Protein AF-A0A7C6RLL0-F1 (afdb_monomer)

Solvent-accessible surface area (backbone atoms only — not comparable to full-atom values): 6229 Å² total; per-residue (Å²): 136,72,79,72,66,68,60,65,71,67,72,72,75,82,77,72,73,76,80,63,54,69,69,61,57,48,74,73,36,74,56,39,49,49,62,53,49,33,41,73,70,64,66,38,53,67,73,61,46,53,55,47,59,70,39,97,85,34,63,68,68,50,70,62,88,94,43,52,29,30,38,42,66,48,51,50,58,41,52,51,52,53,51,66,77,44,76,86,59,80,76,83,72,82,77,72,86,127

pLDDT: mean 73.78, std 18.66, range [36.19, 94.5]

Mean predicted aligned error: 14.31 Å

Secondary structure (DSSP, 8-state):
--TTSHHHHHTTSS-------HHHHHHH-SEEEHHIIIIIIT---HHHHHHHHHSTT---EEEETTEEEEEHHHHHHHHHHHHHH-TTS---------

Sequence (98 aa):
MSAYLKRITDMQHENTPPAASLPAQLMAKPALFWPEFWQDLLGIPESTAEELARGPDAPKFFLIGRRRYIRTKDAIDWIDKIAEAKPYFPRRNNRRAA

Radius of gyration: 19.69 Å; Cα contacts (8 Å, |Δi|>4): 64; chains: 1; bounding box: 42×59×43 Å

Foldseek 3Di:
DDPVVVVVVVPPPPPPDPPPPLVVVLVVDQKDWQCCLACVNVVHDPVVLVVQCVDPLHFDWDDDDPTIMHGSVSSVVSVVVVCVVDVPPPPPPPPPDD

Structure (mmCIF, N/CA/C/O backbone):
data_AF-A0A7C6RLL0-F1
#
_entry.id   AF-A0A7C6RLL0-F1
#
loop_
_atom_site.group_PDB
_atom_site.id
_atom_site.type_symbol
_atom_site.label_atom_id
_atom_site.label_alt_id
_atom_site.label_comp_id
_atom_site.label_asym_id
_atom_site.label_entity_id
_atom_site.label_seq_id
_atom_site.pdbx_PDB_ins_code
_atom_site.Cartn_x
_atom_site.Cartn_y
_atom_site.Cartn_z
_atom_site.occupancy
_atom_site.B_iso_or_equiv
_atom_site.auth_seq_id
_atom_site.auth_comp_id
_atom_site.auth_asym_id
_atom_site.auth_atom_id
_atom_site.pdbx_PDB_model_num
ATOM 1 N N . MET A 1 1 ? -29.458 -47.412 -6.292 1.00 49.28 1 MET A N 1
ATOM 2 C CA . MET A 1 1 ? -28.993 -46.006 -6.251 1.00 49.28 1 MET A CA 1
ATOM 3 C C . MET A 1 1 ? -27.523 -46.004 -5.872 1.00 49.28 1 MET A C 1
ATOM 5 O O . MET A 1 1 ? -27.154 -46.628 -4.890 1.00 49.28 1 MET A O 1
ATOM 9 N N . SER A 1 2 ? -26.698 -45.458 -6.761 1.00 49.47 2 SER A N 1
ATOM 10 C CA . SER A 1 2 ? -25.306 -45.854 -6.997 1.00 49.47 2 SER A CA 1
ATOM 11 C C . SER A 1 2 ? -24.309 -45.235 -6.006 1.00 49.47 2 SER A C 1
ATOM 13 O O . SER A 1 2 ? -24.244 -44.014 -5.879 1.00 49.47 2 SER A O 1
ATOM 15 N N . ALA A 1 3 ? -23.479 -46.071 -5.368 1.00 56.50 3 ALA A N 1
ATOM 16 C CA . ALA A 1 3 ? -22.371 -45.687 -4.476 1.00 56.50 3 ALA A CA 1
ATOM 17 C C . ALA A 1 3 ? -21.258 -44.863 -5.166 1.00 56.50 3 ALA A C 1
ATOM 19 O O . ALA A 1 3 ? -20.319 -44.403 -4.520 1.00 56.50 3 ALA A O 1
ATOM 20 N N . TYR A 1 4 ? -21.377 -44.650 -6.477 1.00 54.75 4 TYR A N 1
ATOM 21 C CA . TYR A 1 4 ? -20.427 -43.905 -7.295 1.00 54.75 4 TYR A CA 1
ATOM 22 C C . TYR A 1 4 ? -20.505 -42.383 -7.101 1.00 54.75 4 TYR A C 1
ATOM 24 O O . TYR A 1 4 ? -19.504 -41.693 -7.256 1.00 54.75 4 TYR A O 1
ATOM 32 N N . LEU A 1 5 ? -21.669 -41.851 -6.711 1.00 52.78 5 LEU A N 1
ATOM 33 C CA . LEU A 1 5 ? -21.856 -40.402 -6.559 1.00 52.78 5 LEU A CA 1
ATOM 34 C C . LEU A 1 5 ? -21.310 -39.851 -5.237 1.00 52.78 5 LEU A C 1
ATOM 36 O O . LEU A 1 5 ? -21.002 -38.668 -5.156 1.00 52.78 5 LEU A O 1
ATOM 40 N N . LYS A 1 6 ? -21.127 -40.699 -4.216 1.00 52.22 6 LYS A N 1
ATOM 41 C CA . LYS A 1 6 ? -20.623 -40.261 -2.904 1.00 52.22 6 LYS A CA 1
ATOM 42 C C . LYS A 1 6 ? -19.112 -39.997 -2.900 1.00 52.22 6 LYS A C 1
ATOM 44 O O . LYS A 1 6 ? -18.627 -39.261 -2.054 1.00 52.22 6 LYS A O 1
ATOM 49 N N . ARG A 1 7 ? -18.373 -40.563 -3.863 1.00 50.47 7 ARG A N 1
ATOM 50 C CA . ARG A 1 7 ? -16.903 -40.476 -3.933 1.00 50.47 7 ARG A CA 1
ATOM 51 C C . ARG A 1 7 ? -16.388 -39.194 -4.594 1.00 50.47 7 ARG A C 1
ATOM 53 O O . ARG A 1 7 ? -15.225 -38.852 -4.427 1.00 50.47 7 ARG A O 1
ATOM 60 N N . ILE A 1 8 ? -17.238 -38.496 -5.346 1.00 53.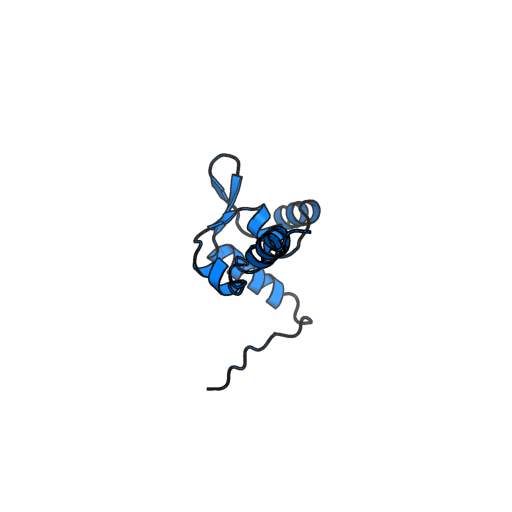00 8 ILE A N 1
ATOM 61 C CA . ILE A 1 8 ? -16.847 -37.293 -6.099 1.00 53.00 8 ILE A CA 1
ATOM 62 C C . ILE A 1 8 ? -16.856 -36.054 -5.189 1.00 53.00 8 ILE A C 1
ATOM 64 O O . ILE A 1 8 ? -16.023 -35.168 -5.347 1.00 53.00 8 ILE A O 1
ATOM 68 N N . THR A 1 9 ? -17.735 -36.023 -4.187 1.00 54.00 9 THR A N 1
ATOM 69 C CA . THR A 1 9 ? -17.817 -34.935 -3.199 1.00 54.00 9 THR A CA 1
ATOM 70 C C . THR A 1 9 ? -16.683 -34.930 -2.172 1.00 54.00 9 THR A C 1
ATOM 72 O O . THR A 1 9 ? -16.345 -33.862 -1.675 1.00 54.00 9 THR A O 1
ATOM 75 N N . ASP A 1 10 ? -16.062 -36.078 -1.885 1.00 49.06 10 ASP A N 1
ATOM 76 C CA . ASP A 1 10 ? -14.963 -36.169 -0.907 1.00 49.06 10 ASP A CA 1
ATOM 77 C C . ASP A 1 10 ? -13.616 -35.654 -1.452 1.00 49.06 10 ASP A C 1
ATOM 79 O O . ASP A 1 10 ? -12.765 -35.211 -0.689 1.00 49.06 10 ASP A O 1
ATOM 83 N N . MET A 1 11 ? -13.411 -35.633 -2.776 1.00 45.53 11 MET A N 1
ATOM 84 C CA . MET A 1 11 ? -12.117 -35.244 -3.366 1.00 45.53 11 MET A CA 1
ATOM 85 C C . MET A 1 11 ? -11.912 -33.729 -3.549 1.00 45.53 11 MET A C 1
ATOM 87 O O . MET A 1 11 ? -10.878 -33.318 -4.069 1.00 45.53 11 MET A O 1
ATOM 91 N N . GLN A 1 12 ? -12.864 -32.879 -3.150 1.00 48.81 12 GLN A N 1
ATOM 92 C CA . GLN A 1 12 ? -12.755 -31.421 -3.341 1.00 48.81 12 GLN A CA 1
ATOM 93 C C . GLN A 1 12 ? -12.329 -30.636 -2.089 1.00 48.81 12 GLN A C 1
ATOM 95 O O . GLN A 1 12 ? -12.273 -29.412 -2.144 1.00 48.81 12 GLN A O 1
ATOM 100 N N . HIS A 1 13 ? -11.995 -31.300 -0.978 1.00 44.91 13 HIS A N 1
ATOM 101 C CA . HIS A 1 13 ? -11.648 -30.618 0.281 1.00 44.91 13 HIS A CA 1
ATOM 102 C C . HIS A 1 13 ? -10.144 -30.456 0.563 1.00 44.91 13 HIS A C 1
ATOM 104 O O . HIS A 1 13 ? -9.786 -29.903 1.599 1.00 44.91 13 HIS A O 1
ATOM 110 N N . GLU A 1 14 ? -9.253 -30.878 -0.338 1.00 45.25 14 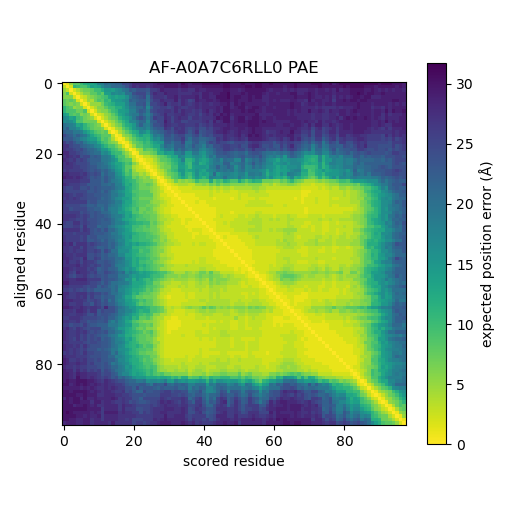GLU A N 1
ATOM 111 C CA . GLU A 1 14 ? -7.824 -31.036 -0.006 1.00 45.25 14 GLU A CA 1
ATOM 112 C C . GLU A 1 14 ? -6.847 -30.205 -0.857 1.00 45.25 14 GLU A C 1
ATOM 114 O O . GLU A 1 14 ? -5.683 -30.557 -1.006 1.00 45.25 14 GLU A O 1
ATOM 119 N N . ASN A 1 15 ? -7.289 -29.075 -1.415 1.00 46.38 15 ASN A N 1
ATOM 120 C CA . ASN A 1 15 ? -6.395 -28.138 -2.116 1.00 46.38 15 ASN A CA 1
ATOM 121 C C . ASN A 1 15 ? -6.591 -26.684 -1.677 1.00 46.38 15 ASN A C 1
ATOM 123 O O . ASN A 1 15 ? -6.507 -25.757 -2.479 1.00 46.38 15 ASN A O 1
ATOM 127 N N . THR A 1 16 ? -6.821 -26.462 -0.386 1.00 51.94 16 THR A N 1
ATOM 128 C CA . THR A 1 16 ? -6.528 -25.150 0.192 1.00 51.94 16 THR A CA 1
ATOM 129 C C . THR A 1 16 ? -5.029 -25.151 0.482 1.00 51.94 16 THR A C 1
ATOM 131 O O . THR A 1 16 ? -4.620 -25.865 1.403 1.00 51.94 16 THR A O 1
ATOM 134 N N . PRO A 1 17 ? -4.175 -24.433 -0.280 1.00 51.97 17 PRO A N 1
ATOM 135 C CA . PRO A 1 17 ? -2.790 -24.270 0.137 1.00 51.97 17 PRO A CA 1
ATOM 136 C C . PRO A 1 17 ? -2.818 -23.749 1.578 1.00 51.97 17 PRO A C 1
ATOM 138 O O . PRO A 1 17 ? -3.659 -22.892 1.881 1.00 51.97 17 PRO A O 1
ATOM 141 N N . PRO A 1 18 ? -1.976 -24.278 2.488 1.00 52.06 18 PRO A N 1
ATOM 142 C CA . PRO A 1 18 ? -1.926 -23.764 3.848 1.00 52.06 18 PRO A CA 1
ATOM 143 C C . PRO A 1 18 ? -1.753 -22.263 3.712 1.00 52.06 18 PRO A C 1
ATOM 145 O O . PRO A 1 18 ? -0.877 -21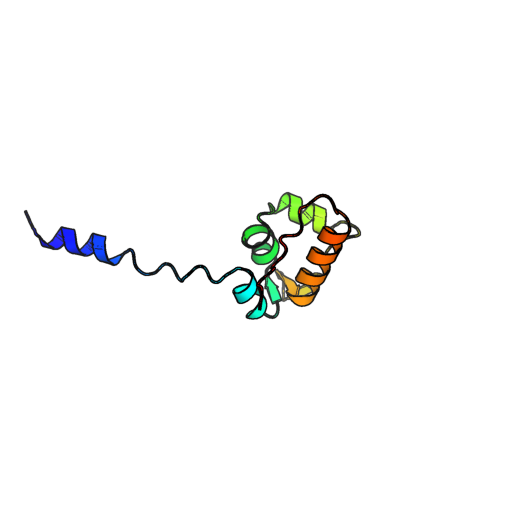.840 2.957 1.00 52.06 18 PRO A O 1
ATOM 148 N N . ALA A 1 19 ? -2.640 -21.487 4.340 1.00 51.28 19 ALA A N 1
ATOM 149 C CA . ALA A 1 19 ? -2.591 -20.036 4.320 1.00 51.28 19 ALA A CA 1
ATOM 150 C C . ALA A 1 19 ? -1.199 -19.630 4.803 1.00 51.28 19 ALA A C 1
ATOM 152 O O . ALA A 1 19 ? -0.944 -19.549 6.006 1.00 51.28 19 ALA A O 1
ATOM 153 N N . ALA A 1 20 ? -0.264 -19.492 3.861 1.00 49.72 20 ALA A N 1
ATOM 154 C CA . ALA A 1 20 ? 1.097 -19.131 4.158 1.00 49.72 20 ALA A CA 1
ATOM 155 C C . ALA A 1 20 ? 0.949 -17.797 4.856 1.00 49.72 20 ALA A C 1
ATOM 157 O O . ALA A 1 20 ? 0.293 -16.897 4.321 1.00 49.72 20 ALA A O 1
ATOM 158 N N . SER A 1 21 ? 1.436 -17.732 6.092 1.00 57.09 21 SER A N 1
ATOM 159 C CA . SER A 1 21 ? 1.316 -16.542 6.913 1.00 57.09 21 SER A CA 1
ATOM 160 C C . SER A 1 21 ? 1.688 -15.342 6.038 1.00 57.09 21 SER A C 1
ATOM 162 O O . SER A 1 21 ? 2.700 -15.394 5.343 1.00 57.09 21 SER A O 1
ATOM 164 N N . LEU A 1 22 ? 0.854 -14.297 6.006 1.00 57.53 22 LEU A N 1
ATOM 165 C CA . LEU A 1 22 ? 1.087 -13.068 5.225 1.00 57.53 22 LEU A CA 1
ATOM 166 C C . LEU A 1 22 ? 2.573 -12.624 5.179 1.00 57.53 22 LEU A C 1
ATOM 168 O O . LEU A 1 22 ? 3.051 -12.283 4.097 1.00 57.53 22 LEU A O 1
ATOM 172 N N . PRO A 1 23 ? 3.355 -12.729 6.280 1.00 58.03 23 PRO A N 1
ATOM 173 C CA . PRO A 1 23 ? 4.797 -12.478 6.262 1.00 58.03 23 PRO A CA 1
ATOM 174 C C . PRO A 1 23 ? 5.613 -13.352 5.292 1.00 58.03 23 PRO A C 1
ATOM 176 O O . PRO A 1 23 ? 6.533 -12.855 4.652 1.00 58.03 23 PRO A O 1
ATOM 179 N N . ALA A 1 24 ? 5.304 -14.643 5.159 1.00 57.16 24 ALA A N 1
ATOM 180 C CA . ALA A 1 24 ? 6.032 -15.566 4.288 1.00 57.16 24 ALA A CA 1
ATOM 181 C C . ALA A 1 24 ? 5.774 -15.296 2.797 1.00 57.16 24 ALA A C 1
ATOM 183 O O . ALA A 1 24 ? 6.693 -15.405 1.987 1.00 57.16 24 ALA A O 1
ATOM 184 N N . GLN A 1 25 ? 4.552 -14.896 2.431 1.00 57.19 25 GLN A N 1
ATOM 185 C CA . GLN A 1 25 ? 4.222 -14.542 1.045 1.00 57.19 25 GLN A CA 1
ATOM 186 C C . GLN A 1 25 ? 4.869 -13.215 0.626 1.00 57.19 25 GLN A C 1
ATOM 188 O O . GLN A 1 25 ? 5.372 -13.095 -0.491 1.00 57.19 25 GLN A O 1
ATOM 193 N N . LEU A 1 26 ? 4.931 -12.255 1.554 1.00 58.44 26 LEU A N 1
ATOM 194 C CA . LEU A 1 26 ? 5.645 -10.991 1.383 1.00 58.44 26 LEU A CA 1
ATOM 195 C C . LEU A 1 26 ? 7.147 -11.188 1.153 1.00 58.44 26 LEU A C 1
ATOM 197 O O . LEU A 1 26 ? 7.718 -10.566 0.265 1.00 58.44 26 LEU A O 1
ATOM 201 N N . MET A 1 27 ? 7.784 -12.077 1.919 1.00 61.06 27 MET A N 1
ATOM 202 C CA . MET A 1 27 ? 9.229 -12.328 1.825 1.00 61.06 27 MET A CA 1
ATOM 203 C C . MET A 1 27 ? 9.641 -13.035 0.522 1.00 61.06 27 MET A C 1
ATOM 205 O O . MET A 1 27 ? 10.797 -12.939 0.118 1.00 61.06 27 MET A O 1
ATOM 209 N N . ALA A 1 28 ? 8.719 -13.735 -0.148 1.00 67.56 28 ALA A N 1
ATOM 210 C CA . ALA A 1 28 ? 9.007 -14.481 -1.375 1.00 67.56 28 ALA A CA 1
ATOM 211 C C . ALA A 1 28 ? 8.941 -13.623 -2.651 1.00 67.56 28 ALA A C 1
ATOM 213 O O . ALA A 1 28 ? 9.575 -13.960 -3.653 1.00 67.56 28 ALA A O 1
ATOM 214 N N . LYS A 1 29 ? 8.181 -12.521 -2.640 1.00 76.00 29 LYS A N 1
ATOM 215 C CA 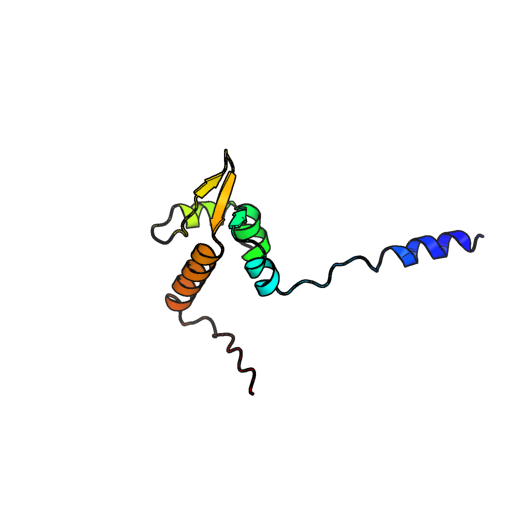. LYS A 1 29 ? 8.018 -11.639 -3.803 1.00 76.00 29 LYS A CA 1
ATOM 216 C C . LYS A 1 29 ? 8.789 -10.336 -3.583 1.00 76.00 29 LYS A C 1
ATOM 218 O O . LYS A 1 29 ? 8.524 -9.652 -2.602 1.00 76.00 29 LYS A O 1
ATOM 223 N N . PRO A 1 30 ? 9.705 -9.931 -4.483 1.00 85.50 30 PRO A N 1
ATOM 224 C CA . PRO A 1 30 ? 10.447 -8.674 -4.330 1.00 85.50 30 PRO A CA 1
ATOM 225 C C . PRO A 1 30 ? 9.580 -7.431 -4.597 1.00 85.50 30 PRO A C 1
ATOM 227 O O . PRO A 1 30 ? 9.921 -6.325 -4.166 1.00 85.50 30 PRO A O 1
ATOM 230 N N . ALA A 1 31 ? 8.468 -7.605 -5.315 1.00 89.44 31 ALA A N 1
ATOM 231 C CA . ALA A 1 31 ? 7.501 -6.561 -5.606 1.00 89.44 31 ALA A CA 1
ATOM 232 C C . ALA A 1 31 ? 6.075 -7.117 -5.597 1.00 89.44 31 ALA A C 1
ATOM 234 O O . ALA A 1 31 ? 5.838 -8.243 -6.037 1.00 89.44 31 ALA A O 1
ATOM 235 N N . LEU A 1 32 ? 5.141 -6.293 -5.134 1.00 91.25 32 LEU A N 1
ATOM 236 C CA . LEU A 1 32 ? 3.718 -6.596 -5.042 1.00 91.25 32 LEU A CA 1
ATOM 237 C C . LEU A 1 32 ? 2.953 -5.748 -6.043 1.00 91.25 32 LEU A C 1
ATOM 239 O O . LEU A 1 32 ? 3.268 -4.572 -6.254 1.00 91.25 32 LEU A O 1
ATOM 243 N N . PHE A 1 33 ? 1.948 -6.353 -6.665 1.00 93.62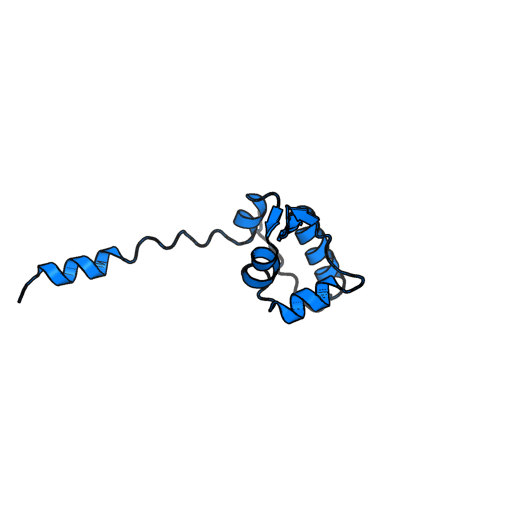 33 PHE A N 1
ATOM 244 C CA . PHE A 1 33 ? 1.036 -5.629 -7.538 1.00 93.62 33 PHE A CA 1
ATOM 245 C C . PHE A 1 33 ? 0.091 -4.747 -6.706 1.00 93.62 33 PHE A C 1
ATOM 247 O O . PHE A 1 33 ? -0.213 -5.051 -5.558 1.00 93.62 33 PHE A O 1
ATOM 254 N N . TRP A 1 34 ? -0.379 -3.637 -7.273 1.00 92.56 34 TRP A N 1
ATOM 255 C CA . TRP A 1 34 ? -1.200 -2.653 -6.560 1.00 92.56 34 TRP A CA 1
ATOM 256 C C . TRP A 1 34 ? -2.452 -3.227 -5.857 1.00 92.56 34 TRP A C 1
ATOM 258 O O . TRP A 1 34 ? -2.577 -3.010 -4.653 1.00 92.56 34 TRP A O 1
ATOM 268 N N . PRO A 1 35 ? -3.352 -3.974 -6.529 1.00 91.19 35 PRO A N 1
ATOM 269 C CA . PRO A 1 35 ? -4.493 -4.619 -5.876 1.00 91.19 35 PRO A CA 1
ATOM 270 C C . PRO A 1 35 ? -4.071 -5.650 -4.828 1.00 91.19 35 PRO A C 1
ATOM 272 O O . PRO A 1 35 ? -4.671 -5.702 -3.765 1.00 91.19 35 PRO A O 1
ATOM 275 N N . GLU A 1 36 ? -2.999 -6.406 -5.081 1.00 90.50 36 GLU A N 1
ATOM 276 C CA . GLU A 1 36 ? -2.475 -7.402 -4.134 1.00 90.50 36 GLU A CA 1
ATOM 277 C C . GLU A 1 36 ? -2.012 -6.736 -2.828 1.00 90.50 36 GLU A C 1
ATOM 279 O O . GLU A 1 36 ? -2.293 -7.206 -1.730 1.00 90.50 36 GLU A O 1
ATOM 284 N N . PHE A 1 37 ? -1.342 -5.589 -2.927 1.00 91.06 37 PHE A N 1
ATOM 285 C CA . PHE A 1 37 ? -0.911 -4.840 -1.753 1.00 91.06 37 PHE A CA 1
ATOM 286 C C . PHE A 1 37 ? -2.082 -4.190 -1.000 1.00 91.06 37 PHE A C 1
ATOM 288 O O . PHE A 1 37 ? -2.168 -4.287 0.222 1.00 91.06 37 PHE A O 1
ATOM 295 N N . TRP A 1 38 ? -2.986 -3.508 -1.701 1.00 91.81 38 TRP A N 1
ATOM 296 C CA . TRP A 1 38 ? -4.041 -2.743 -1.036 1.00 91.81 38 TRP A CA 1
ATOM 297 C C . TRP A 1 38 ? -5.228 -3.601 -0.608 1.00 91.81 38 TRP A C 1
ATOM 299 O O . TRP A 1 38 ? -5.662 -3.507 0.537 1.00 91.81 38 TRP A O 1
ATOM 309 N N . GLN A 1 39 ? -5.741 -4.437 -1.506 1.00 89.25 39 GLN A N 1
ATOM 310 C CA . GLN A 1 39 ? -6.974 -5.190 -1.291 1.00 89.25 39 GLN A CA 1
ATOM 311 C C . GLN A 1 39 ? -6.688 -6.501 -0.563 1.00 89.25 39 GLN A C 1
ATOM 313 O O . GLN A 1 39 ? -7.286 -6.751 0.479 1.00 89.25 39 GLN A O 1
ATOM 318 N N . ASP A 1 40 ? -5.744 -7.304 -1.059 1.00 86.50 40 ASP A N 1
ATOM 319 C CA . ASP A 1 40 ? -5.518 -8.642 -0.498 1.00 86.50 40 ASP A CA 1
ATOM 320 C C . ASP A 1 40 ? -4.776 -8.577 0.843 1.00 86.50 40 ASP A C 1
ATOM 322 O O . ASP A 1 40 ? -5.098 -9.310 1.778 1.00 86.50 40 ASP A O 1
ATOM 326 N N . LEU A 1 41 ? -3.784 -7.689 0.955 1.00 85.75 41 LEU A N 1
ATOM 327 C CA . LEU A 1 41 ? -2.920 -7.629 2.132 1.00 85.75 41 LEU A CA 1
ATOM 328 C C . LEU A 1 41 ? -3.440 -6.692 3.222 1.00 85.75 41 LEU A C 1
ATOM 330 O O . LEU A 1 41 ? -3.427 -7.059 4.398 1.00 85.75 41 LEU A O 1
ATOM 334 N N . LEU A 1 42 ? -3.878 -5.487 2.853 1.00 86.81 42 LEU A N 1
ATOM 335 C CA . LEU A 1 42 ? -4.359 -4.490 3.814 1.00 86.81 42 LEU A CA 1
ATOM 336 C C . LEU A 1 42 ? -5.885 -4.485 3.969 1.00 86.81 42 LEU A C 1
ATOM 338 O O . LEU A 1 42 ? -6.385 -3.877 4.915 1.00 86.81 42 LEU A O 1
ATOM 342 N N . GLY A 1 43 ? -6.632 -5.141 3.075 1.00 87.38 43 GLY A N 1
ATOM 343 C CA . GLY A 1 43 ? -8.098 -5.104 3.092 1.00 87.38 43 GLY A CA 1
ATOM 344 C C . GLY A 1 43 ? -8.676 -3.723 2.768 1.00 87.38 43 GLY A C 1
ATOM 345 O O . GLY A 1 43 ? -9.810 -3.429 3.141 1.00 87.38 43 GLY A O 1
ATOM 346 N N . ILE A 1 44 ? -7.897 -2.850 2.124 1.00 87.94 44 ILE A N 1
ATOM 347 C CA . ILE A 1 44 ? -8.273 -1.469 1.819 1.00 87.94 44 ILE A CA 1
ATOM 348 C C . ILE A 1 44 ? -8.952 -1.422 0.440 1.00 87.94 44 ILE A C 1
ATOM 350 O O . ILE A 1 44 ? -8.348 -1.843 -0.553 1.00 87.94 44 ILE A O 1
ATOM 354 N N . PRO A 1 45 ? -10.183 -0.879 0.343 1.00 91.25 45 PRO A N 1
ATOM 355 C CA . PRO A 1 45 ? -10.866 -0.690 -0.933 1.00 91.25 45 PRO A CA 1
ATOM 356 C C . PRO A 1 45 ? -10.083 0.210 -1.891 1.00 91.25 45 PRO A C 1
ATOM 358 O O . PRO A 1 45 ? -9.387 1.134 -1.471 1.00 91.25 45 PRO A O 1
ATOM 361 N N . GLU A 1 46 ? -10.257 -0.007 -3.195 1.00 89.44 46 GLU A N 1
ATOM 362 C CA . GLU A 1 46 ? -9.513 0.719 -4.231 1.00 89.44 46 GLU A CA 1
ATOM 363 C C . GLU A 1 46 ? -9.678 2.243 -4.148 1.00 89.44 46 GLU A C 1
ATOM 365 O O . GLU A 1 46 ? -8.691 2.964 -4.265 1.00 89.44 46 GLU A O 1
ATOM 370 N N . SER A 1 47 ? -10.885 2.739 -3.861 1.00 91.31 47 SER A N 1
ATOM 371 C CA . SER A 1 47 ? -11.142 4.176 -3.697 1.00 91.31 47 SER A CA 1
ATOM 372 C C . SER A 1 47 ? -10.295 4.793 -2.580 1.00 91.31 47 SER A C 1
ATOM 374 O O . SER A 1 47 ? -9.664 5.829 -2.774 1.00 91.31 47 SER A O 1
ATOM 376 N N . THR A 1 48 ? -10.212 4.121 -1.431 1.00 90.00 48 THR A N 1
ATOM 377 C CA . THR A 1 48 ? -9.400 4.561 -0.290 1.00 90.00 48 THR A CA 1
ATOM 378 C C . THR A 1 48 ? -7.907 4.408 -0.577 1.00 90.00 48 THR A C 1
ATOM 380 O O . THR A 1 48 ? -7.113 5.263 -0.194 1.00 90.00 48 THR A O 1
ATOM 383 N N . ALA A 1 49 ? -7.505 3.355 -1.291 1.00 91.12 49 ALA A N 1
ATOM 384 C CA . ALA A 1 49 ? -6.122 3.170 -1.719 1.00 91.12 49 ALA A CA 1
ATOM 385 C C . ALA A 1 49 ? -5.653 4.292 -2.662 1.00 91.12 49 ALA A C 1
ATOM 387 O O . ALA A 1 49 ? -4.526 4.777 -2.541 1.00 91.12 49 ALA A O 1
ATOM 388 N N . GLU A 1 50 ? -6.511 4.742 -3.582 1.00 92.06 50 GLU A N 1
ATOM 389 C CA . GLU A 1 50 ? -6.203 5.883 -4.444 1.00 92.06 50 GLU A CA 1
ATOM 390 C C . GLU A 1 50 ? -6.041 7.184 -3.662 1.00 92.06 50 GLU A C 1
ATOM 392 O O . GLU A 1 50 ? -5.120 7.949 -3.947 1.00 92.06 50 GLU A O 1
ATOM 397 N N . GLU A 1 51 ? -6.904 7.436 -2.679 1.00 90.88 51 GLU A N 1
ATOM 398 C CA . GLU A 1 51 ? -6.789 8.604 -1.803 1.00 90.88 51 GLU A CA 1
ATOM 399 C C . GLU A 1 51 ? -5.477 8.577 -1.012 1.00 90.88 51 GLU A C 1
ATOM 401 O O . GLU A 1 51 ? -4.727 9.556 -1.019 1.00 90.88 51 GLU A O 1
ATOM 406 N N . LEU A 1 52 ? -5.148 7.433 -0.402 1.00 89.00 52 LEU A N 1
ATOM 407 C CA . LEU A 1 52 ? -3.910 7.253 0.361 1.00 89.00 52 LEU A CA 1
ATOM 408 C C . LEU A 1 52 ? -2.665 7.449 -0.506 1.00 89.00 52 LEU A C 1
ATOM 410 O O . LEU A 1 52 ? -1.702 8.074 -0.066 1.00 89.00 52 LEU A O 1
ATOM 414 N N . ALA A 1 53 ? -2.681 6.967 -1.747 1.00 89.31 53 ALA A N 1
ATOM 415 C CA . ALA A 1 53 ? -1.541 7.109 -2.646 1.00 89.31 53 ALA A CA 1
ATOM 416 C C . ALA A 1 53 ? -1.380 8.506 -3.260 1.00 89.31 53 ALA A C 1
ATO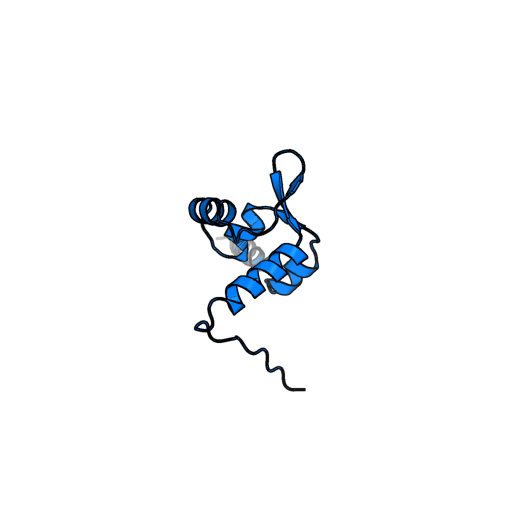M 418 O O . ALA A 1 53 ? -0.331 8.793 -3.835 1.00 89.31 53 ALA A O 1
ATOM 419 N N . ARG A 1 54 ? -2.396 9.371 -3.163 1.00 89.38 54 ARG A N 1
ATOM 420 C CA . ARG A 1 54 ? -2.285 10.797 -3.517 1.00 89.38 54 ARG A CA 1
ATOM 421 C C . ARG A 1 54 ? -1.799 11.648 -2.341 1.00 89.38 54 ARG A C 1
ATOM 423 O O . ARG A 1 54 ? -1.436 12.804 -2.544 1.00 89.38 54 ARG A O 1
ATOM 430 N N . GLY A 1 55 ? -1.816 11.098 -1.128 1.00 87.12 55 GLY A N 1
ATOM 431 C CA . GLY A 1 55 ? -1.401 11.793 0.082 1.00 87.12 55 GLY A CA 1
ATOM 432 C C . GLY A 1 55 ? 0.114 12.036 0.160 1.00 87.12 55 GLY A C 1
ATOM 433 O O . GLY A 1 55 ? 0.899 11.348 -0.494 1.00 87.12 55 GLY A O 1
ATOM 434 N N . PRO A 1 56 ? 0.554 12.985 1.005 1.00 84.25 56 PRO A N 1
ATOM 435 C CA . PRO A 1 56 ? 1.976 13.270 1.216 1.00 84.25 56 PRO A CA 1
ATOM 436 C C . PRO A 1 56 ? 2.729 12.102 1.872 1.00 84.25 56 PRO A C 1
ATOM 438 O O . PRO A 1 56 ? 3.935 11.961 1.691 1.00 84.25 56 PRO A O 1
ATOM 441 N N . ASP A 1 57 ? 2.013 11.245 2.602 1.00 84.94 57 ASP A N 1
ATOM 442 C CA . ASP A 1 57 ? 2.548 10.047 3.243 1.00 84.94 57 ASP A CA 1
ATOM 443 C C . ASP A 1 57 ? 2.352 8.787 2.396 1.00 84.94 57 ASP A C 1
ATOM 445 O O . ASP A 1 57 ? 2.343 7.694 2.944 1.00 84.94 57 ASP A O 1
ATOM 449 N N . ALA A 1 58 ? 2.168 8.893 1.079 1.00 88.25 58 ALA A N 1
ATOM 450 C CA . ALA A 1 58 ? 1.988 7.729 0.217 1.00 88.25 58 ALA A CA 1
ATOM 451 C C . ALA A 1 58 ? 3.235 6.812 0.189 1.00 88.25 58 ALA A C 1
ATOM 453 O O . ALA A 1 58 ? 4.371 7.304 0.182 1.00 88.25 58 ALA A O 1
ATOM 454 N N . PRO A 1 59 ? 3.056 5.479 0.099 1.00 90.06 59 PRO A N 1
ATOM 455 C CA . PRO A 1 59 ? 4.167 4.583 -0.181 1.00 90.06 59 PRO A CA 1
ATOM 456 C C . PRO A 1 59 ? 4.711 4.810 -1.598 1.00 90.06 59 PRO A C 1
ATOM 458 O O . PRO A 1 59 ? 4.001 5.255 -2.504 1.00 90.06 59 PRO A O 1
ATOM 461 N N . LYS A 1 60 ? 5.983 4.463 -1.823 1.00 91.06 60 LYS A N 1
ATOM 462 C CA . LYS A 1 60 ? 6.618 4.619 -3.139 1.00 91.06 60 LYS A CA 1
ATOM 463 C C . LYS A 1 60 ? 6.176 3.515 -4.096 1.00 91.06 60 LYS A C 1
ATOM 465 O O . LYS A 1 60 ? 6.591 2.365 -3.969 1.00 91.06 60 LYS A O 1
ATOM 470 N N . PHE A 1 61 ? 5.399 3.893 -5.106 1.00 92.69 61 PHE A N 1
ATOM 471 C CA . PHE A 1 61 ? 5.029 3.013 -6.212 1.00 92.69 61 PHE A CA 1
ATOM 472 C C . PHE A 1 61 ? 5.885 3.268 -7.449 1.00 92.69 61 PHE A C 1
ATOM 474 O O . PHE A 1 61 ? 6.354 4.377 -7.699 1.00 92.69 61 PHE A O 1
ATOM 481 N N . PHE A 1 62 ? 6.040 2.231 -8.262 1.00 93.31 62 PHE A N 1
ATOM 482 C CA . PHE A 1 62 ? 6.646 2.303 -9.583 1.00 93.31 62 PHE A CA 1
ATOM 483 C C . PHE A 1 62 ? 5.767 1.587 -10.609 1.00 93.31 62 PHE A C 1
ATOM 485 O O . PHE A 1 62 ? 4.870 0.816 -10.266 1.00 93.31 62 PHE A O 1
ATOM 492 N N . LEU A 1 63 ? 6.004 1.870 -11.886 1.00 94.38 63 LEU A N 1
ATOM 493 C CA . LEU A 1 63 ? 5.248 1.282 -12.985 1.00 94.38 63 LEU A CA 1
ATOM 494 C C . LEU A 1 63 ? 6.069 0.194 -13.673 1.00 94.38 63 LEU A C 1
ATOM 496 O O . LEU A 1 63 ? 7.236 0.402 -13.999 1.00 94.38 63 LEU A O 1
ATOM 500 N N . ILE A 1 64 ? 5.430 -0.942 -13.948 1.00 91.56 64 ILE A N 1
ATOM 501 C CA . ILE A 1 64 ? 5.894 -1.907 -14.948 1.00 91.56 64 ILE A CA 1
ATOM 502 C C . ILE A 1 64 ? 4.819 -1.943 -16.035 1.00 91.56 64 ILE A C 1
ATOM 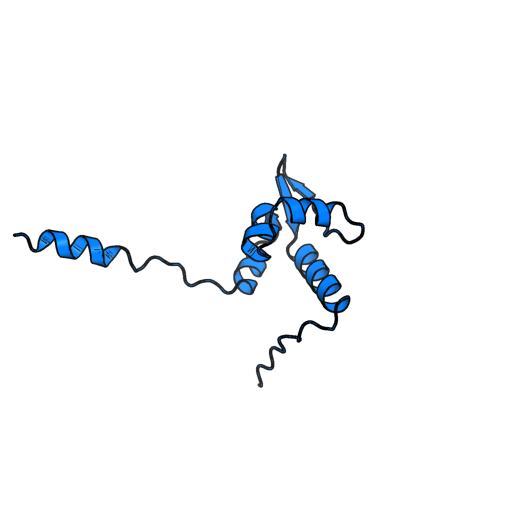504 O O . ILE A 1 64 ? 3.690 -2.392 -15.814 1.00 91.56 64 ILE A O 1
ATOM 508 N N . GLY A 1 65 ? 5.144 -1.396 -17.208 1.00 92.81 65 GLY A N 1
ATOM 509 C CA . GLY A 1 65 ? 4.156 -1.135 -18.254 1.00 92.81 65 GLY A CA 1
ATOM 510 C C . GLY A 1 65 ? 3.078 -0.161 -17.765 1.00 92.81 65 GLY A C 1
ATOM 511 O O . GLY A 1 65 ? 3.380 0.969 -17.396 1.00 92.81 65 GLY A O 1
ATOM 512 N N . ARG A 1 66 ? 1.814 -0.604 -17.749 1.00 92.56 66 ARG A N 1
ATOM 513 C CA . ARG A 1 66 ? 0.655 0.184 -17.270 1.00 92.56 66 ARG A CA 1
ATOM 514 C C . ARG A 1 66 ? 0.213 -0.169 -15.846 1.00 92.56 66 ARG A C 1
ATOM 516 O O . ARG A 1 66 ? -0.814 0.316 -15.386 1.00 92.56 66 ARG A O 1
ATOM 523 N N . ARG A 1 67 ? 0.938 -1.060 -15.170 1.00 93.00 67 ARG A N 1
ATOM 524 C CA . ARG A 1 67 ? 0.558 -1.611 -13.865 1.00 93.00 67 ARG A CA 1
ATOM 525 C C . ARG A 1 67 ? 1.428 -1.009 -12.765 1.00 93.00 67 ARG A C 1
ATOM 527 O O . ARG A 1 67 ? 2.638 -0.879 -12.944 1.00 93.00 67 ARG A O 1
ATOM 534 N N . ARG A 1 68 ? 0.804 -0.644 -11.641 1.00 93.88 68 ARG A N 1
ATOM 535 C CA . ARG A 1 68 ? 1.483 -0.113 -10.449 1.00 93.88 68 ARG A CA 1
ATOM 536 C C . ARG A 1 68 ? 1.961 -1.251 -9.559 1.00 93.88 68 ARG A C 1
ATOM 538 O O . ARG A 1 68 ? 1.205 -2.180 -9.284 1.00 93.88 68 ARG A O 1
ATOM 545 N N . TYR A 1 69 ? 3.196 -1.133 -9.098 1.00 94.50 69 TYR A N 1
ATOM 546 C CA . TYR A 1 69 ? 3.847 -2.068 -8.194 1.00 94.50 69 TYR A CA 1
ATOM 547 C C . TYR A 1 69 ? 4.519 -1.317 -7.053 1.00 94.50 69 TYR A C 1
ATOM 549 O O . TYR A 1 69 ? 4.896 -0.153 -7.193 1.00 94.50 69 TYR A O 1
ATOM 557 N N . ILE A 1 70 ? 4.692 -2.006 -5.936 1.00 93.94 70 ILE A N 1
ATOM 558 C CA . ILE A 1 70 ? 5.451 -1.542 -4.778 1.00 93.94 70 ILE A CA 1
ATOM 559 C C . ILE A 1 70 ? 6.519 -2.572 -4.448 1.00 93.94 70 ILE A C 1
ATOM 561 O O . ILE A 1 70 ? 6.288 -3.772 -4.588 1.00 93.94 70 ILE A O 1
ATOM 565 N N . ARG A 1 71 ? 7.710 -2.128 -4.042 1.00 92.94 71 ARG A N 1
ATOM 566 C CA . ARG A 1 71 ? 8.726 -3.065 -3.555 1.00 92.94 71 ARG A CA 1
ATOM 567 C C . ARG A 1 71 ? 8.334 -3.479 -2.153 1.00 92.94 71 ARG A C 1
ATOM 569 O O . ARG A 1 71 ? 7.935 -2.638 -1.356 1.00 92.94 71 ARG A O 1
ATOM 576 N N . THR A 1 72 ? 8.530 -4.744 -1.824 1.00 89.06 72 THR A N 1
ATOM 577 C CA . THR A 1 72 ? 8.171 -5.270 -0.501 1.00 89.06 72 THR A CA 1
ATOM 578 C C . THR A 1 72 ? 8.849 -4.490 0.626 1.00 89.06 72 THR A C 1
ATOM 580 O O . THR A 1 72 ? 8.216 -4.194 1.633 1.00 89.06 72 THR A O 1
ATOM 583 N N . LYS A 1 73 ? 10.105 -4.068 0.430 1.00 89.56 73 LYS A N 1
ATOM 584 C CA . LYS A 1 73 ? 10.816 -3.216 1.390 1.00 89.56 73 LYS A CA 1
ATOM 585 C C . LYS A 1 73 ? 10.108 -1.873 1.614 1.00 89.56 73 LYS A C 1
ATOM 587 O O . LYS A 1 73 ? 9.819 -1.527 2.749 1.00 89.56 73 LYS A O 1
ATOM 592 N N . ASP A 1 74 ? 9.782 -1.163 0.533 1.00 90.44 74 ASP A N 1
ATOM 593 C CA . ASP A 1 74 ? 9.118 0.145 0.609 1.00 90.44 74 ASP A CA 1
ATOM 594 C C . ASP A 1 74 ? 7.711 0.031 1.227 1.00 90.44 74 ASP A C 1
ATOM 596 O O . ASP A 1 74 ? 7.261 0.942 1.918 1.00 90.44 74 ASP A O 1
ATOM 600 N N . ALA A 1 75 ? 7.023 -1.094 0.996 1.00 89.56 75 ALA A N 1
ATOM 601 C CA . ALA A 1 75 ? 5.735 -1.402 1.609 1.00 89.56 75 ALA A CA 1
ATOM 602 C C . ALA A 1 75 ? 5.842 -1.567 3.131 1.00 89.56 75 ALA A C 1
ATOM 604 O O . ALA A 1 75 ? 5.059 -0.968 3.864 1.00 89.56 75 ALA A O 1
ATOM 605 N N . ILE A 1 76 ? 6.807 -2.362 3.602 1.00 88.69 76 ILE A N 1
ATOM 606 C CA . ILE A 1 76 ? 7.023 -2.611 5.034 1.00 88.69 76 ILE A CA 1
ATOM 607 C C . ILE A 1 76 ? 7.449 -1.322 5.740 1.00 88.69 76 ILE A C 1
ATOM 609 O O . ILE A 1 76 ? 6.802 -0.934 6.708 1.00 88.69 76 ILE A O 1
ATOM 613 N N . ASP A 1 77 ? 8.450 -0.616 5.201 1.00 89.56 77 ASP A N 1
ATOM 614 C CA . ASP A 1 77 ? 8.949 0.645 5.770 1.00 89.56 77 ASP A CA 1
ATOM 615 C C . ASP A 1 77 ? 7.809 1.673 5.928 1.00 89.56 77 ASP A C 1
ATOM 617 O O . ASP A 1 77 ? 7.739 2.425 6.902 1.00 89.56 77 ASP A O 1
ATOM 621 N N . TRP A 1 78 ? 6.875 1.694 4.973 1.00 90.12 78 TRP A N 1
ATOM 622 C CA . TRP A 1 78 ? 5.699 2.554 5.025 1.00 90.12 78 TRP A CA 1
ATOM 623 C C . TRP A 1 78 ? 4.666 2.118 6.076 1.00 90.12 78 TRP A C 1
ATOM 625 O O . TRP A 1 78 ? 4.169 2.967 6.820 1.00 90.12 78 TRP A O 1
ATOM 635 N N . ILE A 1 79 ? 4.352 0.818 6.162 1.00 87.06 79 ILE A N 1
ATOM 636 C CA . ILE A 1 79 ? 3.440 0.276 7.185 1.00 87.06 79 ILE A CA 1
ATOM 637 C C . ILE A 1 79 ? 3.982 0.587 8.583 1.00 87.06 79 ILE A C 1
ATOM 639 O O . ILE A 1 79 ? 3.228 1.062 9.435 1.00 87.06 79 ILE A O 1
ATOM 643 N N . ASP A 1 80 ? 5.280 0.375 8.799 1.00 86.19 80 ASP A N 1
ATOM 644 C CA . ASP A 1 80 ? 5.940 0.636 10.076 1.00 86.19 80 ASP A CA 1
ATOM 645 C C . ASP A 1 80 ? 5.880 2.126 10.432 1.00 86.19 80 ASP A C 1
ATOM 647 O O . ASP A 1 80 ? 5.464 2.473 11.539 1.00 86.19 80 ASP A O 1
ATOM 651 N N . LYS A 1 81 ? 6.155 3.024 9.475 1.00 86.44 81 LYS A N 1
ATOM 652 C CA . LYS A 1 81 ? 6.012 4.478 9.675 1.00 86.44 81 LYS A CA 1
ATOM 653 C C . LYS A 1 81 ? 4.586 4.869 10.090 1.00 86.44 81 LYS A C 1
ATOM 655 O O . LYS A 1 81 ? 4.405 5.708 10.973 1.00 86.44 81 LYS A O 1
ATOM 660 N N . ILE A 1 82 ? 3.559 4.281 9.472 1.00 83.81 82 ILE A N 1
ATOM 661 C CA . ILE A 1 82 ? 2.157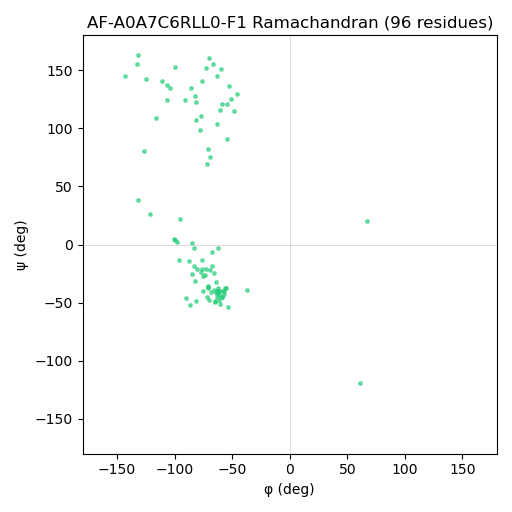 4.554 9.835 1.00 83.81 82 ILE A CA 1
ATOM 662 C C . ILE A 1 82 ? 1.818 4.010 11.221 1.00 83.81 82 ILE A C 1
ATOM 664 O O . ILE A 1 82 ? 1.115 4.680 11.984 1.00 83.81 82 ILE A O 1
ATOM 668 N N . ALA A 1 83 ? 2.303 2.814 11.550 1.00 79.88 83 ALA A N 1
ATOM 669 C CA . ALA A 1 83 ? 2.102 2.210 12.859 1.00 79.88 83 ALA A CA 1
ATOM 670 C C . ALA A 1 83 ? 2.767 3.040 13.972 1.00 79.88 83 ALA A C 1
ATOM 672 O O . ALA A 1 83 ? 2.167 3.243 15.027 1.00 79.88 83 ALA A O 1
ATOM 673 N N . GLU A 1 84 ? 3.963 3.580 13.727 1.00 79.00 84 GLU A N 1
ATOM 674 C CA . GLU A 1 84 ? 4.661 4.477 14.655 1.00 79.00 84 GLU A CA 1
ATOM 675 C C . GLU A 1 84 ? 3.930 5.810 14.852 1.00 79.00 84 GLU A C 1
ATOM 677 O O . GLU A 1 84 ? 3.831 6.301 15.978 1.00 79.00 84 GLU A O 1
ATOM 682 N N . ALA A 1 85 ? 3.354 6.374 13.787 1.00 74.56 85 ALA A N 1
ATOM 683 C CA . ALA A 1 85 ? 2.607 7.629 13.853 1.00 74.56 85 ALA A CA 1
ATOM 684 C C . ALA A 1 85 ? 1.293 7.528 14.658 1.00 74.56 85 ALA A C 1
ATOM 686 O O . ALA A 1 85 ? 0.742 8.551 15.069 1.00 74.56 85 ALA A O 1
ATOM 687 N N . LYS A 1 86 ? 0.768 6.314 14.892 1.00 65.69 86 LYS A N 1
ATOM 688 C CA . LYS A 1 86 ? -0.495 6.074 15.612 1.00 65.69 86 LYS A CA 1
ATOM 689 C C . LYS A 1 86 ? -0.301 5.082 16.773 1.00 65.69 86 LYS A C 1
ATOM 691 O O . LYS A 1 86 ? -0.699 3.922 16.664 1.00 65.69 86 LYS A O 1
ATOM 696 N N . PRO A 1 87 ? 0.215 5.537 17.932 1.00 56.72 87 PRO A N 1
ATOM 697 C CA . PRO A 1 87 ? 0.612 4.666 19.047 1.00 56.72 87 PRO A CA 1
ATOM 698 C C . PRO A 1 87 ? -0.537 3.939 19.775 1.00 56.72 87 PRO A C 1
ATOM 700 O O . PRO A 1 87 ? -0.270 3.101 20.632 1.00 56.72 87 PRO A O 1
ATOM 703 N N . TYR A 1 88 ? -1.806 4.228 19.464 1.00 56.44 88 TYR A N 1
ATOM 704 C CA . TYR A 1 88 ? -2.965 3.615 20.133 1.00 56.44 88 TYR A CA 1
ATOM 705 C C . TYR A 1 88 ? -3.379 2.242 19.578 1.00 56.44 88 TYR A C 1
ATOM 707 O O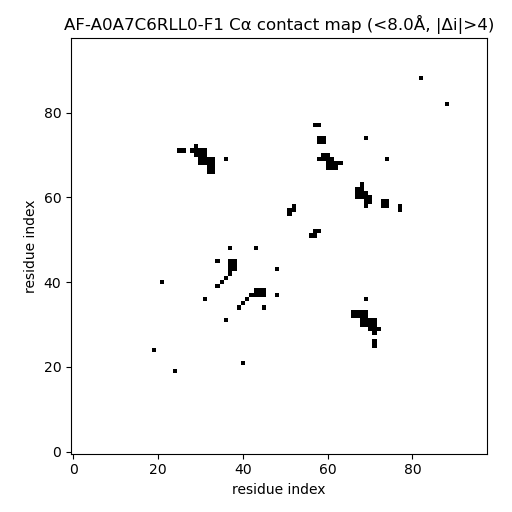 . TYR A 1 88 ? -4.282 1.616 20.131 1.00 56.44 88 TYR A O 1
ATOM 715 N N . PHE A 1 89 ? -2.724 1.733 18.531 1.00 52.25 89 PHE A N 1
ATOM 716 C CA . PHE A 1 89 ? -2.887 0.331 18.148 1.00 52.25 89 PHE A CA 1
ATOM 717 C C . PHE A 1 89 ? -1.990 -0.549 19.031 1.00 52.25 89 PHE A C 1
ATOM 719 O O . PHE A 1 89 ? -0.776 -0.331 19.065 1.00 52.25 89 PHE A O 1
ATOM 726 N N . PRO A 1 90 ? -2.537 -1.544 19.760 1.00 53.09 90 PRO A N 1
ATOM 727 C CA . PRO A 1 90 ? -1.726 -2.406 20.606 1.00 53.09 90 PRO A CA 1
ATOM 728 C C . PRO A 1 90 ? -0.698 -3.132 19.737 1.00 53.09 90 PRO A C 1
ATOM 730 O O . PRO A 1 90 ? -1.052 -3.941 18.877 1.00 53.09 90 PRO A O 1
ATOM 733 N N . ARG A 1 91 ? 0.590 -2.839 19.970 1.00 57.56 91 ARG A N 1
ATOM 734 C CA . ARG A 1 91 ? 1.711 -3.594 19.398 1.00 57.56 91 ARG A CA 1
ATOM 735 C C . ARG A 1 91 ? 1.436 -5.074 19.640 1.00 57.56 91 ARG A C 1
ATOM 737 O O . ARG A 1 91 ? 1.432 -5.521 20.789 1.00 57.56 91 ARG A O 1
ATOM 744 N N . ARG A 1 92 ? 1.234 -5.848 18.571 1.00 56.00 92 ARG A N 1
ATOM 745 C CA . ARG A 1 92 ? 1.228 -7.310 18.653 1.00 56.00 92 ARG A CA 1
ATOM 746 C C . ARG A 1 92 ? 2.671 -7.733 18.907 1.00 56.00 92 ARG A C 1
ATOM 748 O O . ARG A 1 92 ? 3.443 -7.994 17.993 1.00 56.00 92 ARG A O 1
ATOM 755 N N . ASN A 1 93 ? 3.060 -7.662 20.174 1.00 46.50 93 ASN A N 1
ATOM 756 C CA . ASN A 1 93 ? 4.376 -8.025 20.649 1.00 46.50 93 ASN A CA 1
ATOM 757 C C . ASN A 1 93 ? 4.540 -9.522 20.372 1.00 46.50 93 ASN A C 1
ATOM 759 O O . ASN A 1 93 ? 3.961 -10.347 21.078 1.00 46.50 93 ASN A O 1
ATOM 763 N N . ASN A 1 94 ? 5.298 -9.887 19.337 1.00 51.09 94 ASN A N 1
ATOM 764 C CA . ASN A 1 94 ? 5.776 -11.254 19.174 1.00 51.09 94 ASN A CA 1
ATOM 765 C C . ASN A 1 94 ? 6.854 -11.501 20.237 1.00 51.09 94 ASN A C 1
ATOM 767 O O . ASN A 1 94 ? 8.030 -11.671 19.933 1.00 51.09 94 ASN A O 1
ATOM 771 N N . ARG A 1 95 ? 6.435 -11.557 21.506 1.00 47.44 95 ARG A N 1
ATOM 772 C CA . ARG A 1 95 ? 7.153 -12.265 22.563 1.00 47.44 95 ARG A CA 1
ATOM 773 C C . ARG A 1 95 ? 7.031 -13.755 22.246 1.00 47.44 95 ARG A C 1
ATOM 775 O O . ARG A 1 95 ? 6.253 -14.480 22.856 1.00 47.44 95 ARG A O 1
ATOM 782 N N . ARG A 1 96 ? 7.790 -14.226 21.256 1.00 47.34 96 ARG A N 1
ATOM 783 C CA . ARG A 1 96 ? 8.294 -15.592 21.334 1.00 47.34 96 ARG A CA 1
ATOM 784 C C . ARG A 1 96 ? 9.466 -15.528 22.292 1.00 47.34 96 ARG A C 1
ATOM 786 O O . ARG A 1 96 ? 10.538 -15.050 21.950 1.00 47.34 96 ARG A O 1
ATOM 793 N N . ALA A 1 97 ? 9.163 -15.904 23.526 1.00 44.97 97 ALA A N 1
ATOM 794 C CA . ALA A 1 97 ? 10.160 -16.304 24.488 1.00 44.97 97 ALA A CA 1
ATOM 795 C C . ALA A 1 97 ? 11.006 -17.424 23.868 1.00 44.97 97 ALA A C 1
ATOM 797 O O . ALA A 1 97 ? 10.460 -18.453 23.463 1.00 44.97 97 ALA A O 1
ATOM 798 N N . ALA A 1 98 ? 12.305 -17.176 23.774 1.00 36.19 98 ALA A N 1
ATOM 799 C CA . ALA A 1 98 ? 13.374 -18.155 23.872 1.00 36.19 98 ALA A CA 1
ATOM 800 C C . ALA A 1 98 ? 14.600 -17.393 24.381 1.00 36.19 98 ALA A C 1
ATOM 802 O O . ALA A 1 98 ? 14.933 -16.362 23.753 1.00 36.19 98 ALA A O 1
#

Nearest PDB structures (foldseek):
  8dgl-assembly1_B  TM=6.611E-01  e=1.933E-02  Mesorhizobium japonicum R7A
  8dgl-assembly1_C  TM=7.196E-01  e=4.233E-02  Mesorhizobium japonicum R7A
  1z4h-assembly1_A  TM=5.466E-01  e=4.741E-01  Escherichia coli
  4r4e-assembly1_A  TM=5.787E-01  e=4.366E+00  Bacillus subtilis subsp. subtilis str. 168
  4ejt-assembly1_A  TM=2.992E-01  e=4.366E+00  Staphylococcus epidermidis RP62A